Protein AF-A0A7X7NGD3-F1 (afdb_monomer)

Solvent-accessible surface area (backbone atoms only — not comparable to full-atom values): 6386 Å² total; per-residue (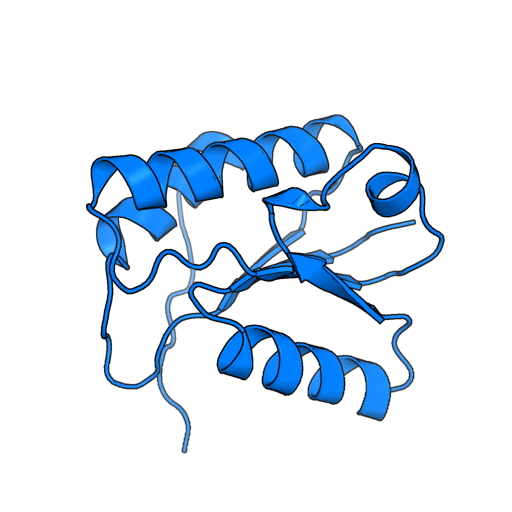Å²): 80,49,52,35,42,34,41,14,37,35,61,67,63,25,52,55,54,45,48,58,41,44,76,71,73,39,50,60,46,76,46,45,56,94,69,66,45,68,73,66,69,70,30,76,30,37,31,41,28,35,17,54,70,22,44,86,47,54,51,67,56,26,17,50,52,38,28,56,55,40,43,59,41,42,78,71,68,37,83,41,77,44,80,49,74,50,66,88,64,64,45,46,59,69,41,31,50,53,26,40,28,61,49,67,76,42,94,77,80,90,86,76,57,81,80,134

Nearest PDB structures (foldseek):
  4xfr-assembly1_A  TM=8.810E-01  e=4.192E-07  Bordetella bronchiseptica RB50
  4xg0-assembly1_A  TM=8.554E-01  e=5.367E-06  Bordetella bronchiseptica RB50
  4cw7-assembly3_F  TM=7.295E-01  e=5.856E-01  Pyrococcus abyssi GE5
  2kjq-assembly1_A  TM=3.821E-01  e=6.292E-02  Neisseria meningitidis serogroup B
  1onb-assembly1_A  TM=6.228E-01  e=9.751E-01  Hepacivirus hominis

Foldseek 3Di:
DAQEEEEELADVLLVVVQVVCVVVVAFEDEEELVPDDPVLLPDPGNYYYYHDVQLPPDLVSLLVSLLVSLLVNVVVVHQHYHYGYALVRGGNVVSNVVSNCVSNVHDDDDDDSDDD

Structure (mmCIF, N/CA/C/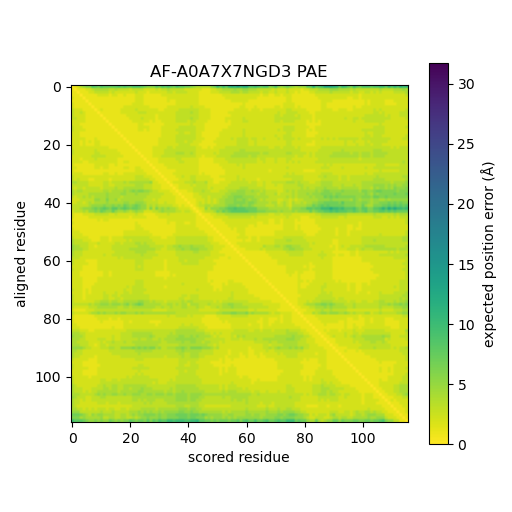O backbone):
data_AF-A0A7X7NGD3-F1
#
_entry.id   AF-A0A7X7NGD3-F1
#
loop_
_atom_site.group_PDB
_atom_site.id
_atom_site.type_symbol
_atom_site.label_atom_id
_atom_site.label_alt_id
_atom_site.label_comp_id
_atom_site.label_asym_id
_atom_site.label_entity_id
_atom_site.label_seq_id
_atom_site.pdbx_PDB_ins_code
_atom_site.Cartn_x
_atom_site.Cartn_y
_atom_s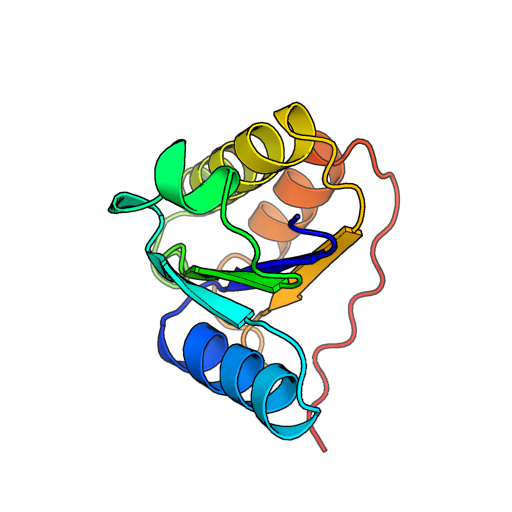ite.Cartn_z
_atom_site.occupancy
_atom_site.B_iso_or_equiv
_atom_site.auth_seq_id
_atom_site.auth_comp_id
_atom_site.auth_asym_id
_atom_site.auth_atom_id
_atom_site.pdbx_PDB_model_num
ATOM 1 N N . MET A 1 1 ? -11.750 6.491 11.557 1.00 85.31 1 MET A N 1
ATOM 2 C CA . MET A 1 1 ? -10.337 6.154 11.843 1.00 85.31 1 MET A CA 1
ATOM 3 C C . MET A 1 1 ? -9.915 5.047 10.899 1.00 85.31 1 MET A C 1
ATOM 5 O O . MET A 1 1 ? -10.680 4.106 10.724 1.00 85.31 1 MET A O 1
ATOM 9 N N . ILE A 1 2 ? -8.722 5.160 10.316 1.00 95.00 2 ILE A N 1
ATOM 10 C CA . ILE A 1 2 ? -8.194 4.167 9.376 1.00 95.00 2 ILE A CA 1
ATOM 11 C C . ILE A 1 2 ? -7.847 2.878 10.126 1.00 95.00 2 ILE A C 1
ATOM 13 O O . ILE A 1 2 ? -7.016 2.879 11.030 1.00 95.00 2 ILE A O 1
ATOM 17 N N . GLU A 1 3 ? -8.462 1.776 9.715 1.00 95.62 3 GLU A N 1
ATOM 18 C CA . GLU A 1 3 ? -8.224 0.431 10.246 1.00 95.62 3 GLU A CA 1
ATOM 19 C C . GLU A 1 3 ? -7.299 -0.376 9.327 1.00 95.62 3 GLU A C 1
ATOM 21 O O . GLU A 1 3 ? -6.468 -1.149 9.807 1.00 95.62 3 GLU A O 1
ATOM 26 N N . LEU A 1 4 ? -7.405 -0.163 8.009 1.00 97.62 4 LEU A N 1
ATOM 27 C CA . LEU A 1 4 ? -6.625 -0.852 6.982 1.00 97.62 4 LEU A CA 1
ATOM 28 C C . LEU A 1 4 ? -5.978 0.141 6.014 1.00 97.62 4 LEU A C 1
ATOM 30 O O . LEU A 1 4 ? -6.653 0.964 5.393 1.00 97.62 4 LEU A O 1
ATOM 34 N N . LEU A 1 5 ? -4.669 -0.013 5.817 1.00 97.94 5 LEU A N 1
ATOM 35 C CA . LEU A 1 5 ? -3.933 0.656 4.751 1.00 97.94 5 LEU A CA 1
ATOM 36 C C . LEU A 1 5 ? -3.731 -0.292 3.570 1.00 97.94 5 LEU A C 1
ATOM 38 O O . LEU A 1 5 ? -3.057 -1.317 3.690 1.00 97.94 5 LEU A O 1
ATOM 42 N N . VAL A 1 6 ? -4.261 0.077 2.410 1.00 98.50 6 VAL A N 1
ATOM 43 C CA . VAL A 1 6 ? -3.943 -0.567 1.139 1.00 98.50 6 VAL A CA 1
ATO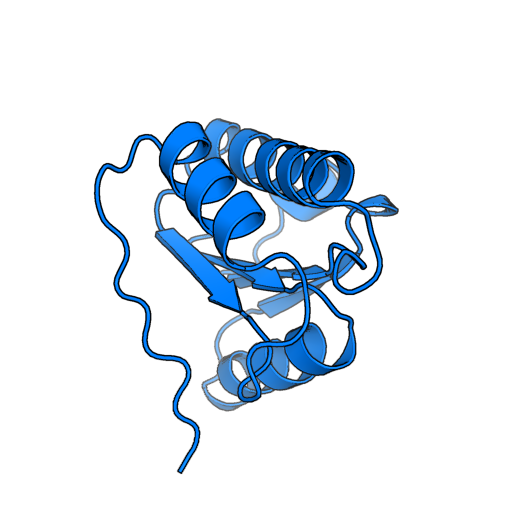M 44 C C . VAL A 1 6 ? -2.846 0.224 0.443 1.00 98.50 6 VAL A C 1
ATOM 46 O O . VAL A 1 6 ? -2.939 1.439 0.307 1.00 98.50 6 VAL A O 1
ATOM 49 N N . ILE A 1 7 ? -1.819 -0.464 -0.041 1.00 98.44 7 ILE A N 1
ATOM 50 C CA . ILE A 1 7 ? -0.714 0.150 -0.777 1.00 98.44 7 ILE A CA 1
ATOM 51 C C . ILE A 1 7 ? -0.697 -0.455 -2.174 1.00 98.44 7 ILE A C 1
ATOM 53 O O . ILE A 1 7 ? -0.422 -1.645 -2.326 1.00 98.44 7 ILE A O 1
ATOM 57 N N . ALA A 1 8 ? -0.968 0.355 -3.189 1.00 98.44 8 ALA A N 1
ATOM 58 C CA . ALA A 1 8 ? -0.995 -0.061 -4.587 1.00 98.44 8 ALA A CA 1
ATOM 59 C C . ALA A 1 8 ? 0.204 0.512 -5.354 1.00 98.44 8 ALA A C 1
ATOM 61 O O . ALA A 1 8 ? 0.659 1.625 -5.077 1.00 98.44 8 ALA A O 1
ATOM 62 N N . ASP A 1 9 ? 0.745 -0.267 -6.288 1.00 97.69 9 ASP A N 1
ATOM 63 C CA . ASP A 1 9 ? 1.865 0.120 -7.155 1.00 97.69 9 ASP A CA 1
ATOM 64 C C . ASP A 1 9 ? 1.429 0.968 -8.366 1.00 97.69 9 ASP A C 1
ATOM 66 O O . ASP A 1 9 ? 2.259 1.660 -8.962 1.00 97.69 9 ASP A O 1
ATOM 70 N N . ASP A 1 10 ? 0.136 0.939 -8.711 1.00 97.50 10 ASP A N 1
ATOM 71 C CA . ASP A 1 10 ? -0.495 1.769 -9.738 1.00 97.50 10 ASP A CA 1
ATOM 72 C C . ASP A 1 10 ? -1.894 2.282 -9.339 1.00 97.50 10 ASP A C 1
ATOM 74 O O . ASP A 1 10 ? -2.535 1.800 -8.400 1.00 97.50 10 ASP A O 1
ATOM 78 N N . LEU A 1 11 ? -2.387 3.265 -10.100 1.00 97.31 11 LEU A N 1
ATOM 79 C CA . LEU A 1 11 ? -3.694 3.881 -9.865 1.00 97.31 11 LEU A CA 1
ATOM 80 C C . LEU A 1 11 ? -4.862 2.944 -10.207 1.00 97.31 11 LEU A C 1
ATOM 82 O O . LEU A 1 11 ? -5.874 2.947 -9.510 1.00 97.31 11 LEU A O 1
ATOM 86 N N . THR A 1 12 ? -4.738 2.126 -11.255 1.00 96.62 12 THR A N 1
ATOM 87 C CA . THR A 1 12 ? -5.811 1.213 -11.682 1.00 96.62 12 THR A CA 1
ATOM 88 C C . THR A 1 12 ? -6.106 0.165 -10.611 1.00 96.62 12 THR A C 1
ATOM 90 O O . THR A 1 12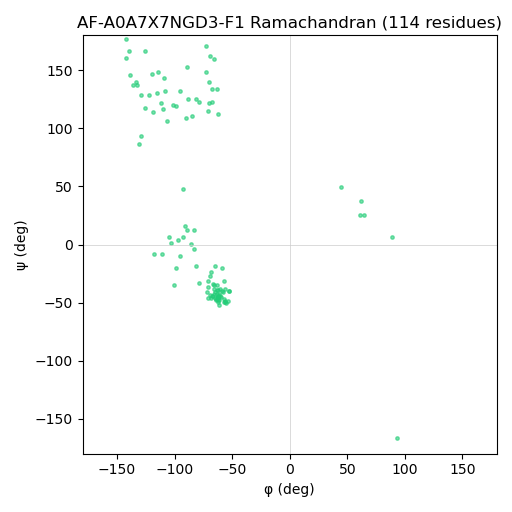 ? -7.259 -0.025 -10.234 1.00 96.62 12 THR A O 1
ATOM 93 N N . GLY A 1 13 ? -5.072 -0.480 -10.070 1.00 97.00 13 GLY A N 1
ATOM 94 C CA . GLY A 1 13 ? -5.186 -1.433 -8.974 1.00 97.00 13 GLY A CA 1
ATOM 95 C C . GLY A 1 13 ? -5.637 -0.780 -7.670 1.00 97.00 13 GLY A C 1
ATOM 96 O O . GLY A 1 13 ? -6.393 -1.403 -6.922 1.00 97.00 13 GLY A O 1
ATOM 97 N N . ALA A 1 14 ? -5.235 0.470 -7.413 1.00 98.19 14 ALA A N 1
ATOM 98 C CA . ALA A 1 14 ? -5.741 1.251 -6.286 1.00 98.19 14 ALA A CA 1
ATOM 99 C C . ALA A 1 14 ? -7.261 1.467 -6.385 1.00 98.19 14 ALA A C 1
ATOM 101 O O . ALA A 1 14 ? -7.997 1.148 -5.450 1.00 98.19 14 ALA A O 1
ATOM 102 N N . ALA A 1 15 ? -7.733 1.967 -7.529 1.00 98.00 15 ALA A N 1
ATOM 103 C CA . ALA A 1 15 ? -9.142 2.260 -7.766 1.00 98.00 15 ALA A CA 1
ATOM 104 C C . ALA A 1 15 ? -10.005 0.991 -7.757 1.00 98.00 15 ALA A C 1
ATOM 106 O O . ALA A 1 15 ? -11.035 0.968 -7.084 1.00 98.00 15 ALA A O 1
ATOM 107 N N . ASP A 1 16 ? -9.566 -0.073 -8.438 1.00 97.75 16 ASP A N 1
ATOM 108 C CA . ASP A 1 16 ? -10.262 -1.365 -8.440 1.00 97.75 16 ASP A CA 1
ATOM 109 C C . ASP A 1 16 ? -10.436 -1.899 -7.012 1.00 97.75 16 ASP A C 1
ATOM 111 O O . ASP A 1 16 ? -11.555 -2.185 -6.584 1.00 97.75 16 ASP A O 1
ATOM 115 N N . THR A 1 17 ? -9.354 -1.917 -6.227 1.00 97.50 17 THR A N 1
ATOM 116 C CA . THR A 1 17 ? -9.401 -2.364 -4.828 1.00 97.50 17 THR A CA 1
ATOM 117 C C . THR A 1 17 ? -10.320 -1.478 -3.984 1.00 97.50 17 THR A C 1
ATOM 119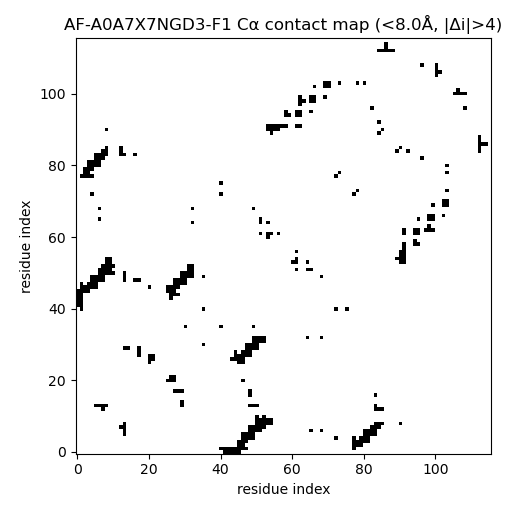 O O . THR A 1 17 ? -11.141 -1.989 -3.223 1.00 97.50 17 THR A O 1
ATOM 122 N N . GLY A 1 18 ? -10.224 -0.153 -4.131 1.00 97.94 18 GLY A N 1
ATOM 123 C CA . GLY A 1 18 ? -11.074 0.795 -3.411 1.00 97.94 18 GLY A CA 1
ATOM 124 C C . GLY A 1 18 ? -12.564 0.571 -3.682 1.00 97.94 18 GLY A C 1
ATOM 125 O O . GLY A 1 18 ? -13.370 0.569 -2.752 1.00 97.94 18 GLY A O 1
ATOM 126 N N . VAL A 1 19 ? -12.932 0.291 -4.937 1.00 98.00 19 VAL A N 1
ATOM 127 C CA . VAL A 1 19 ? -14.314 -0.025 -5.326 1.00 98.00 19 VAL A CA 1
ATOM 128 C C . VAL A 1 19 ? -14.819 -1.314 -4.669 1.00 98.00 19 VAL A C 1
ATOM 130 O O . VAL A 1 19 ? -15.995 -1.390 -4.313 1.00 98.00 19 VAL A O 1
ATOM 133 N N . GLN A 1 20 ? -13.971 -2.326 -4.461 1.00 98.12 20 GLN A N 1
ATOM 134 C CA . GLN A 1 20 ? -14.398 -3.548 -3.764 1.00 98.12 20 GLN A CA 1
ATOM 135 C C . GLN A 1 20 ? -14.814 -3.262 -2.314 1.00 98.12 20 GLN A C 1
ATOM 137 O O . GLN A 1 20 ? -15.819 -3.800 -1.846 1.00 98.12 20 GLN A O 1
ATOM 142 N N . PHE A 1 21 ? -14.107 -2.373 -1.613 1.00 98.25 21 PHE A N 1
ATOM 143 C CA . PHE A 1 21 ? -14.489 -1.969 -0.258 1.00 98.25 21 PHE A CA 1
ATOM 144 C C . PHE A 1 21 ? -15.785 -1.148 -0.244 1.00 98.25 21 PHE A C 1
ATOM 146 O O . PHE A 1 21 ? -16.696 -1.449 0.532 1.00 98.25 21 PHE A O 1
ATOM 153 N N . THR A 1 22 ? -15.930 -0.166 -1.140 1.00 97.62 22 THR A N 1
ATOM 154 C CA . THR A 1 22 ? -17.144 0.671 -1.181 1.00 97.62 22 THR A CA 1
ATOM 155 C C . THR A 1 22 ? -18.393 -0.119 -1.576 1.00 97.62 22 THR A C 1
ATOM 157 O O . THR A 1 22 ? -19.458 0.112 -1.001 1.00 97.62 22 THR A O 1
ATOM 160 N N . LYS A 1 23 ? -18.279 -1.121 -2.462 1.00 97.75 23 LYS A N 1
ATOM 161 C CA . LYS A 1 23 ? -19.366 -2.074 -2.776 1.00 97.75 23 LYS A CA 1
ATOM 162 C C . LYS A 1 23 ? -19.882 -2.816 -1.541 1.00 97.75 23 LYS A C 1
ATOM 164 O O . LYS A 1 23 ? -21.069 -3.120 -1.461 1.00 97.75 23 LYS A O 1
ATOM 169 N N . ASN A 1 24 ? -19.009 -3.056 -0.566 1.00 97.19 24 ASN A N 1
ATOM 170 C CA . ASN A 1 24 ? -19.343 -3.674 0.716 1.00 97.19 24 ASN A CA 1
ATOM 171 C C . ASN A 1 24 ? -19.710 -2.645 1.803 1.00 97.19 24 ASN A C 1
ATOM 173 O O . ASN A 1 24 ? -19.763 -2.987 2.980 1.00 97.19 24 ASN A O 1
ATOM 177 N N . ARG A 1 25 ? -19.997 -1.391 1.417 1.00 97.38 25 ARG A N 1
ATOM 178 C CA . ARG A 1 25 ? -20.354 -0.272 2.310 1.00 97.38 25 ARG A CA 1
ATOM 179 C C . ARG A 1 25 ? -19.265 0.087 3.327 1.00 97.38 25 ARG A C 1
ATOM 181 O O . ARG A 1 25 ? -19.565 0.657 4.372 1.00 97.38 25 ARG A O 1
ATOM 188 N N . ILE A 1 26 ? -18.004 -0.211 3.016 1.00 97.94 26 ILE A N 1
ATOM 189 C CA . ILE A 1 26 ? -16.860 0.164 3.849 1.00 97.94 26 ILE A CA 1
ATOM 190 C C . ILE A 1 26 ? -16.381 1.556 3.426 1.00 97.94 26 ILE A C 1
ATOM 192 O O . ILE A 1 26 ? -16.081 1.796 2.252 1.00 97.94 26 ILE A O 1
ATOM 196 N N . SER A 1 27 ? -16.306 2.477 4.390 1.00 97.44 27 SER A N 1
ATOM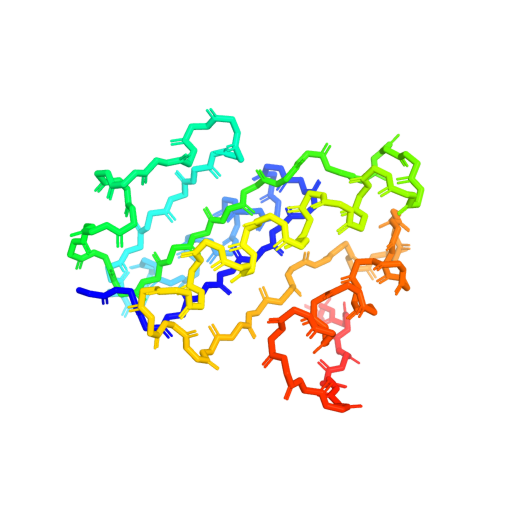 197 C CA . SER A 1 27 ? -15.847 3.853 4.174 1.00 97.44 27 SER A CA 1
ATOM 198 C C . SER A 1 27 ? -14.393 3.852 3.695 1.00 97.44 27 SER A C 1
ATOM 200 O O . SER A 1 27 ? -13.497 3.454 4.441 1.00 97.44 27 SER A O 1
ATOM 202 N N . THR A 1 28 ? -14.164 4.254 2.442 1.00 98.00 28 THR A N 1
ATOM 203 C CA . THR A 1 28 ? -12.874 4.086 1.756 1.00 98.00 28 THR A CA 1
ATOM 204 C C . THR A 1 28 ? -12.475 5.343 0.998 1.00 98.00 28 THR A C 1
ATOM 206 O O . THR A 1 28 ? -13.299 5.916 0.286 1.00 98.00 28 THR A O 1
ATOM 209 N N . ALA A 1 29 ? -11.201 5.722 1.086 1.00 97.19 29 ALA A N 1
ATOM 210 C CA . ALA A 1 29 ? -10.600 6.760 0.252 1.00 97.19 29 ALA A CA 1
ATOM 211 C C . ALA A 1 29 ? -9.442 6.205 -0.579 1.00 97.19 29 ALA A C 1
ATOM 213 O O . ALA A 1 29 ? -8.708 5.328 -0.126 1.00 97.19 29 ALA A O 1
ATOM 214 N N . VAL A 1 30 ? -9.264 6.753 -1.781 1.00 97.81 30 VAL A N 1
ATOM 215 C CA . VAL A 1 30 ? -8.107 6.499 -2.648 1.00 97.81 30 VAL A CA 1
ATOM 216 C C . VAL A 1 30 ? -7.343 7.809 -2.805 1.00 97.81 30 VAL A C 1
ATOM 218 O O . VAL A 1 30 ? -7.948 8.840 -3.089 1.00 97.81 30 VAL A O 1
ATOM 221 N N . THR A 1 31 ? -6.030 7.778 -2.603 1.00 97.44 31 THR A N 1
ATOM 222 C CA . THR A 1 31 ? -5.151 8.946 -2.732 1.00 97.44 31 THR A CA 1
ATOM 223 C C . THR A 1 31 ? -3.812 8.553 -3.346 1.00 97.44 31 THR A C 1
ATOM 225 O O . THR A 1 31 ? -3.416 7.388 -3.296 1.00 97.44 31 THR A O 1
ATOM 228 N N . ASP A 1 32 ? -3.086 9.525 -3.885 1.00 97.25 32 ASP A N 1
ATOM 229 C CA . ASP A 1 32 ? -1.700 9.349 -4.311 1.00 97.25 32 ASP A CA 1
ATOM 230 C C . ASP A 1 32 ? -0.735 9.648 -3.158 1.00 97.25 32 ASP A C 1
ATOM 232 O O . ASP A 1 32 ? -1.010 10.480 -2.291 1.00 97.25 32 ASP A O 1
ATOM 236 N N . LEU A 1 33 ? 0.446 9.024 -3.176 1.00 96.06 33 LEU A N 1
ATOM 237 C CA . LEU A 1 33 ? 1.503 9.276 -2.189 1.00 96.06 33 LEU A CA 1
ATOM 238 C C . LEU A 1 33 ? 1.850 10.769 -2.065 1.00 96.06 33 LEU A C 1
ATOM 240 O O . LEU A 1 33 ? 2.029 11.266 -0.958 1.00 96.06 33 LEU A O 1
ATOM 244 N N . GLY A 1 34 ? 1.896 11.502 -3.182 1.00 94.12 34 GLY A N 1
ATOM 245 C CA . GLY A 1 34 ? 2.174 12.944 -3.177 1.00 94.12 34 GLY A CA 1
ATOM 246 C C . GLY A 1 34 ? 1.099 13.792 -2.483 1.00 94.12 34 GLY A C 1
ATOM 247 O O . GLY A 1 34 ? 1.372 14.921 -2.086 1.00 94.12 34 GLY A O 1
ATOM 248 N N . SER A 1 35 ? -0.106 13.249 -2.307 1.00 95.12 35 SER A N 1
ATOM 249 C CA . SER A 1 35 ? -1.232 13.894 -1.625 1.00 95.12 35 SER A CA 1
ATOM 250 C C . SER A 1 35 ? -1.455 13.353 -0.210 1.00 95.12 35 SER A C 1
ATOM 252 O O . SER A 1 35 ? -2.381 13.790 0.475 1.00 95.12 35 SER A O 1
ATOM 254 N N . LEU A 1 36 ? -0.619 12.415 0.250 1.00 93.25 36 LEU A N 1
ATOM 255 C CA . LEU A 1 36 ? -0.696 11.876 1.600 1.00 93.25 36 LEU A CA 1
ATOM 256 C C . LEU A 1 36 ? -0.233 12.935 2.607 1.00 93.25 36 LEU A C 1
ATOM 258 O O . LEU A 1 36 ? 0.928 13.334 2.635 1.00 93.25 36 LEU A O 1
ATOM 262 N N . ASN A 1 37 ? -1.155 13.382 3.452 1.00 92.19 37 ASN A N 1
ATOM 263 C CA . ASN A 1 37 ? -0.900 14.357 4.505 1.00 92.19 37 ASN A CA 1
ATOM 264 C C . ASN A 1 37 ? -1.704 14.007 5.764 1.00 92.19 37 ASN A C 1
ATOM 266 O O . ASN A 1 37 ? -2.495 13.061 5.776 1.00 92.19 37 ASN A O 1
ATOM 270 N N . ASP A 1 38 ? -1.513 14.791 6.823 1.00 88.94 38 ASP A N 1
ATOM 271 C CA . ASP A 1 38 ? -2.196 14.572 8.094 1.00 88.94 38 ASP A CA 1
ATOM 272 C C . ASP A 1 38 ? -3.722 14.616 7.965 1.00 88.94 38 ASP A C 1
ATOM 274 O O .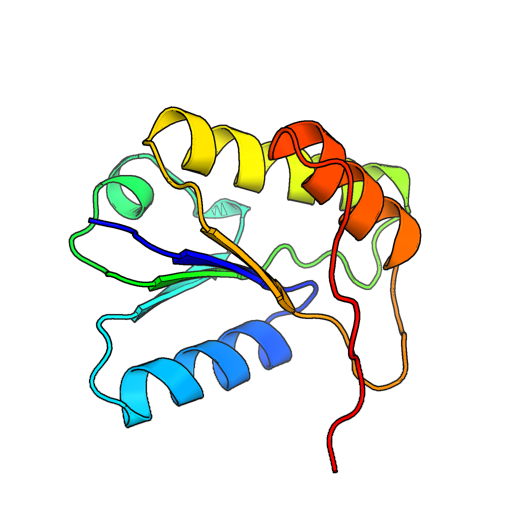 ASP A 1 38 ? -4.386 13.762 8.539 1.00 88.94 38 ASP A O 1
ATOM 278 N N . ALA A 1 39 ? -4.294 15.524 7.171 1.00 88.81 39 ALA A N 1
ATOM 279 C CA . ALA A 1 39 ? -5.747 15.591 6.999 1.00 88.81 39 ALA A CA 1
ATOM 280 C C . ALA A 1 39 ? -6.319 14.292 6.403 1.00 88.81 39 ALA A C 1
ATOM 282 O O . ALA A 1 39 ? -7.367 13.819 6.837 1.00 88.81 39 ALA A O 1
ATOM 283 N N . VAL A 1 40 ? -5.605 13.677 5.455 1.00 89.62 40 VAL A N 1
ATOM 284 C CA . VAL A 1 40 ? -5.985 12.376 4.888 1.00 89.62 40 VAL A CA 1
ATOM 285 C C . VAL A 1 40 ? -5.821 11.257 5.918 1.00 89.62 40 VAL A C 1
ATOM 287 O O . VAL A 1 40 ? -6.701 10.411 6.052 1.00 89.62 40 VAL A O 1
ATOM 290 N N . LEU A 1 41 ? -4.724 11.250 6.676 1.00 87.62 41 LEU A N 1
ATOM 291 C CA . LEU A 1 41 ? -4.448 10.221 7.686 1.00 87.62 41 LEU A CA 1
ATOM 292 C C . LEU A 1 41 ? -5.384 10.288 8.907 1.00 87.62 41 LEU A C 1
ATOM 294 O O . LEU A 1 41 ? -5.615 9.267 9.550 1.00 87.62 41 LEU A O 1
ATOM 298 N N . TRP A 1 42 ? -5.921 11.467 9.225 1.00 85.88 42 TRP A N 1
ATOM 299 C CA . TRP A 1 42 ? -6.886 11.696 10.310 1.00 85.88 42 TRP A CA 1
ATOM 300 C C . TRP A 1 42 ? -8.346 11.611 9.864 1.00 85.88 42 TRP A C 1
ATOM 302 O O . TRP A 1 42 ? -9.250 11.911 10.640 1.00 85.88 42 TRP A O 1
ATOM 312 N N . SER A 1 43 ? -8.585 11.219 8.619 1.00 88.56 43 SER A N 1
ATOM 313 C CA . SER A 1 43 ? -9.933 11.072 8.093 1.00 88.56 43 SER A CA 1
ATOM 314 C C . SER A 1 43 ? -10.726 9.955 8.785 1.00 88.56 43 SER A C 1
ATOM 316 O O . SER A 1 43 ? -10.188 8.998 9.357 1.00 88.56 43 SER A O 1
ATOM 318 N N . ASP A 1 44 ? -12.050 10.046 8.672 1.00 90.88 44 ASP A N 1
ATOM 319 C CA . ASP A 1 44 ? -12.978 9.049 9.207 1.00 90.88 44 ASP A CA 1
ATOM 320 C C . ASP A 1 44 ? -13.181 7.831 8.289 1.00 90.88 44 ASP A C 1
ATOM 322 O O . ASP A 1 44 ? -14.059 7.005 8.537 1.00 90.88 44 ASP A O 1
ATOM 326 N N . PHE A 1 45 ? -12.346 7.662 7.259 1.00 95.69 45 PHE A N 1
ATOM 327 C CA . PHE A 1 45 ? -12.356 6.455 6.432 1.00 95.69 45 PHE A CA 1
ATOM 328 C C . PHE A 1 45 ? -11.823 5.252 7.219 1.00 95.69 45 PHE A C 1
ATOM 330 O O . PHE A 1 45 ? -10.852 5.374 7.962 1.00 95.69 45 PHE A O 1
ATOM 337 N N . SER A 1 46 ? -12.448 4.087 7.040 1.00 96.94 46 SER A N 1
ATOM 338 C CA . SER A 1 46 ? -11.991 2.810 7.607 1.00 96.94 46 SER A CA 1
ATOM 339 C C . SER A 1 46 ? -10.845 2.217 6.786 1.00 96.94 46 SER A C 1
ATOM 341 O O . SER A 1 46 ? -9.949 1.578 7.336 1.00 96.94 46 SER A O 1
ATOM 343 N N . VAL A 1 47 ? -10.850 2.444 5.469 1.00 98.06 47 VAL A N 1
ATOM 344 C CA . VAL A 1 47 ? -9.810 1.976 4.547 1.00 98.06 47 VAL A CA 1
ATOM 345 C C . VAL A 1 47 ? -9.200 3.163 3.816 1.00 98.06 47 VAL A C 1
ATOM 347 O O . VAL A 1 47 ? -9.907 3.958 3.196 1.00 98.06 47 VAL A O 1
ATOM 350 N N . LEU A 1 48 ? -7.874 3.255 3.839 1.00 98.00 48 LEU A N 1
ATOM 351 C CA . LEU A 1 48 ? -7.132 4.191 3.003 1.00 98.00 48 LEU A CA 1
ATOM 352 C C . LEU A 1 48 ? -6.343 3.409 1.959 1.00 98.00 48 LEU A C 1
ATOM 354 O O . LEU A 1 48 ? -5.510 2.577 2.305 1.00 98.00 48 LEU A O 1
ATOM 358 N N . VAL A 1 49 ? -6.584 3.692 0.685 1.00 98.50 49 VAL A N 1
ATOM 359 C CA . VAL A 1 49 ? -5.812 3.156 -0.433 1.00 98.50 49 VAL A CA 1
ATOM 360 C C . VAL A 1 49 ? -4.843 4.222 -0.918 1.00 98.50 49 VAL A C 1
ATOM 362 O O . VAL A 1 49 ? -5.258 5.294 -1.350 1.00 98.50 49 VAL A O 1
ATOM 365 N N . VAL A 1 50 ? -3.549 3.923 -0.867 1.00 98.38 50 VAL A N 1
ATOM 366 C CA . VAL A 1 50 ? -2.495 4.817 -1.345 1.00 98.38 50 VAL A CA 1
ATOM 367 C C . VAL A 1 50 ? -1.874 4.242 -2.611 1.00 98.38 50 VAL A C 1
ATOM 369 O O . VAL A 1 50 ? -1.257 3.174 -2.583 1.00 98.38 50 VAL A O 1
ATOM 372 N N . ASN A 1 51 ? -2.016 4.966 -3.718 1.00 98.44 51 ASN A N 1
ATOM 373 C CA . ASN A 1 51 ? -1.266 4.723 -4.939 1.00 98.44 51 ASN A CA 1
ATOM 374 C C . ASN A 1 51 ? 0.148 5.305 -4.800 1.00 98.44 51 ASN A C 1
ATOM 376 O O . ASN A 1 51 ? 0.342 6.496 -4.551 1.00 98.44 51 ASN A O 1
ATOM 380 N N . THR A 1 52 ? 1.151 4.452 -4.975 1.00 97.94 52 THR A N 1
ATOM 381 C CA . THR A 1 52 ? 2.566 4.837 -4.898 1.00 97.94 52 THR A CA 1
ATOM 382 C C . THR A 1 52 ? 3.183 5.144 -6.262 1.00 97.94 52 THR A C 1
ATOM 384 O O . THR A 1 52 ? 4.291 5.680 -6.306 1.00 97.94 52 THR A O 1
ATOM 387 N N . SER A 1 53 ? 2.487 4.852 -7.370 1.00 97.19 53 SER A N 1
ATOM 388 C CA . SER A 1 53 ? 3.004 5.012 -8.739 1.00 97.19 53 SER A CA 1
ATOM 389 C C . SER A 1 53 ? 4.437 4.469 -8.861 1.00 97.19 53 SER A C 1
ATOM 391 O O . SER A 1 53 ? 5.356 5.172 -9.288 1.00 97.19 53 SER A O 1
ATOM 393 N N . SER A 1 54 ? 4.648 3.244 -8.373 1.00 96.88 54 SER A N 1
ATOM 394 C CA . SER A 1 54 ? 5.966 2.627 -8.171 1.00 96.88 54 SER A CA 1
ATOM 395 C C . SER A 1 54 ? 6.253 1.467 -9.122 1.00 96.88 54 SER A C 1
ATOM 397 O O . SER A 1 54 ? 7.392 1.003 -9.179 1.00 96.88 54 SER A O 1
ATOM 399 N N . ARG A 1 55 ? 5.267 1.015 -9.913 1.00 95.75 55 ARG A N 1
ATOM 400 C CA . ARG A 1 55 ? 5.428 -0.135 -10.822 1.00 95.75 55 ARG A CA 1
ATOM 401 C C . ARG A 1 55 ? 6.637 -0.022 -11.752 1.00 95.75 55 ARG A C 1
ATOM 403 O O . ARG A 1 55 ? 7.304 -1.016 -12.014 1.00 95.75 55 ARG A O 1
ATOM 410 N N . HIS A 1 56 ? 6.891 1.179 -12.264 1.00 96.19 56 HIS A N 1
ATOM 411 C CA . HIS A 1 56 ? 7.972 1.465 -13.212 1.00 96.19 56 HIS A CA 1
ATOM 412 C C . HIS A 1 56 ? 9.162 2.189 -12.565 1.00 96.19 56 HIS A C 1
ATOM 414 O O . HIS A 1 56 ? 10.079 2.608 -13.267 1.00 96.19 56 HIS A O 1
ATOM 420 N N . SER A 1 57 ? 9.143 2.353 -11.239 1.00 96.56 57 SER A N 1
ATOM 421 C CA . SER A 1 57 ? 10.268 2.891 -10.475 1.00 96.56 57 SER A CA 1
ATOM 422 C C . SER A 1 57 ? 11.410 1.878 -10.382 1.00 96.56 57 SER A C 1
ATOM 424 O O . SER A 1 57 ? 11.247 0.697 -10.692 1.00 96.56 57 SER A O 1
ATOM 426 N N . THR A 1 58 ? 12.560 2.322 -9.879 1.00 98.31 58 THR A N 1
ATOM 427 C CA . THR A 1 58 ? 13.603 1.400 -9.423 1.00 98.31 58 THR A CA 1
ATOM 428 C C . THR A 1 58 ? 13.164 0.659 -8.154 1.00 98.31 58 THR A C 1
ATOM 430 O O . THR A 1 58 ? 12.248 1.086 -7.437 1.00 98.31 58 THR A O 1
ATOM 433 N N . SER A 1 59 ? 13.837 -0.449 -7.847 1.00 97.81 59 SER A N 1
ATOM 434 C CA . SER A 1 59 ? 13.634 -1.214 -6.611 1.00 97.81 59 SER A CA 1
ATOM 435 C C . SER A 1 59 ? 13.828 -0.356 -5.355 1.00 97.81 59 SER A C 1
ATOM 437 O O . SER A 1 59 ? 13.085 -0.487 -4.387 1.00 97.81 59 SER A O 1
ATOM 439 N N . GLU A 1 60 ? 14.801 0.552 -5.369 1.00 98.38 60 GLU A N 1
ATOM 440 C CA . GLU A 1 60 ? 15.117 1.428 -4.240 1.00 98.38 60 GLU A CA 1
ATOM 441 C C . GLU A 1 60 ? 14.032 2.490 -4.034 1.00 98.38 60 GLU A C 1
ATOM 443 O O . GLU A 1 60 ? 13.574 2.693 -2.909 1.00 98.38 60 GLU A O 1
ATOM 448 N N . ASP A 1 61 ? 13.589 3.140 -5.116 1.00 98.38 61 ASP A N 1
ATOM 449 C CA . ASP A 1 61 ? 12.549 4.171 -5.057 1.00 98.38 61 ASP A CA 1
ATOM 450 C C . ASP A 1 61 ? 11.197 3.569 -4.650 1.00 98.38 61 ASP A C 1
ATOM 452 O O . ASP A 1 61 ? 10.518 4.078 -3.760 1.00 98.38 61 ASP A O 1
ATOM 456 N N . SER A 1 62 ? 10.828 2.425 -5.228 1.00 98.12 62 SER A N 1
ATOM 457 C CA . SER A 1 62 ? 9.607 1.706 -4.843 1.00 98.12 62 SER A CA 1
ATOM 458 C C . SER A 1 62 ? 9.615 1.276 -3.370 1.00 98.12 62 SER A C 1
ATOM 460 O O . SER A 1 62 ? 8.636 1.511 -2.654 1.00 98.12 62 SER A O 1
ATOM 462 N N . ALA A 1 63 ? 10.730 0.731 -2.872 1.00 98.56 63 ALA A N 1
ATOM 463 C CA . ALA A 1 63 ? 10.885 0.396 -1.460 1.00 98.56 63 ALA A CA 1
ATOM 464 C C . ALA A 1 63 ? 10.772 1.635 -0.557 1.00 98.56 63 ALA A C 1
ATOM 466 O O . ALA A 1 63 ? 10.094 1.576 0.473 1.00 98.56 63 ALA A O 1
ATOM 467 N N . LEU A 1 64 ? 11.389 2.759 -0.935 1.00 98.44 64 LEU A N 1
ATOM 468 C CA . LEU A 1 64 ? 11.317 4.008 -0.174 1.00 98.44 64 LEU A CA 1
ATOM 469 C C . LEU A 1 64 ? 9.881 4.541 -0.091 1.00 98.44 64 LEU A C 1
ATOM 471 O O . LEU A 1 64 ? 9.416 4.883 0.997 1.00 98.44 64 LEU A O 1
ATOM 475 N N . LYS A 1 65 ? 9.154 4.550 -1.211 1.00 98.44 65 LYS A N 1
ATOM 476 C CA . LYS A 1 65 ? 7.750 4.981 -1.263 1.00 98.44 65 LYS A CA 1
ATOM 477 C C . LYS A 1 65 ? 6.860 4.135 -0.354 1.00 98.44 65 LYS A C 1
ATOM 479 O O . LYS A 1 65 ? 6.070 4.683 0.414 1.00 98.44 65 LYS A O 1
ATOM 484 N N . VAL A 1 66 ? 7.020 2.809 -0.380 1.00 98.38 66 VAL A N 1
ATOM 485 C CA . VAL A 1 66 ? 6.281 1.906 0.520 1.00 98.38 66 VAL A CA 1
ATOM 486 C C . VAL A 1 66 ? 6.622 2.182 1.983 1.00 98.38 66 VAL A C 1
ATOM 488 O O . VAL A 1 66 ? 5.708 2.280 2.803 1.00 98.38 66 VAL A O 1
ATOM 491 N N . LYS A 1 67 ? 7.906 2.371 2.307 1.00 98.25 67 LYS A N 1
ATOM 492 C CA . LYS A 1 67 ? 8.357 2.701 3.665 1.00 98.25 67 LYS A CA 1
ATOM 493 C C . LYS A 1 67 ? 7.681 3.969 4.182 1.00 98.25 67 LYS A C 1
ATOM 495 O O . LYS A 1 67 ? 7.122 3.949 5.275 1.00 98.25 67 LYS A O 1
ATOM 500 N N . MET A 1 68 ? 7.692 5.044 3.391 1.00 97.06 68 MET A N 1
ATOM 501 C CA . MET A 1 68 ? 7.091 6.330 3.762 1.00 97.06 68 MET A CA 1
ATOM 502 C C . MET A 1 68 ? 5.605 6.189 4.105 1.00 97.06 68 MET A C 1
ATOM 504 O O . MET A 1 68 ? 5.163 6.676 5.145 1.00 97.06 68 MET A O 1
ATOM 508 N N . VAL A 1 69 ? 4.847 5.483 3.261 1.00 96.94 69 VAL A N 1
ATOM 509 C CA . VAL A 1 69 ? 3.410 5.242 3.465 1.00 96.94 69 VAL A CA 1
ATOM 510 C C . VAL A 1 69 ? 3.157 4.407 4.718 1.00 96.94 69 VAL A C 1
ATOM 512 O O . VAL A 1 69 ? 2.312 4.765 5.540 1.00 96.94 69 VAL A O 1
ATOM 515 N N . CYS A 1 70 ? 3.910 3.319 4.892 1.00 96.25 70 CYS A N 1
ATOM 516 C CA . CYS A 1 70 ? 3.765 2.433 6.043 1.00 96.25 70 CYS A CA 1
ATOM 517 C C . CYS A 1 70 ? 4.073 3.154 7.354 1.00 96.25 70 CYS A C 1
ATOM 519 O O . CYS A 1 70 ? 3.289 3.070 8.292 1.00 96.25 70 CYS A O 1
ATOM 521 N N . GLU A 1 71 ? 5.188 3.883 7.425 1.00 94.88 71 GLU A N 1
ATOM 522 C CA . GLU A 1 71 ? 5.594 4.599 8.636 1.00 94.88 71 GLU A CA 1
ATOM 523 C C . GLU A 1 71 ? 4.623 5.732 8.984 1.00 94.88 71 GLU A C 1
ATOM 525 O O . GLU A 1 71 ? 4.327 5.941 10.161 1.00 94.88 71 GLU A O 1
ATOM 530 N N . ALA A 1 72 ? 4.102 6.449 7.983 1.00 93.56 72 ALA A N 1
ATOM 531 C CA . ALA A 1 72 ? 3.104 7.492 8.199 1.00 93.56 72 ALA A CA 1
ATOM 532 C C . ALA A 1 72 ? 1.813 6.924 8.813 1.00 93.56 72 ALA A C 1
ATOM 534 O O . ALA A 1 72 ? 1.298 7.481 9.782 1.00 93.56 72 ALA A O 1
ATOM 535 N N . ALA A 1 73 ? 1.329 5.788 8.305 1.00 93.00 73 ALA A N 1
ATOM 536 C CA . ALA A 1 73 ? 0.142 5.120 8.833 1.00 93.00 73 ALA A CA 1
ATOM 537 C C . ALA A 1 73 ? 0.394 4.448 10.197 1.00 93.00 73 ALA A C 1
ATOM 539 O O . ALA A 1 73 ? -0.423 4.573 11.109 1.00 93.00 73 ALA A O 1
ATOM 540 N N . ALA A 1 74 ? 1.545 3.794 10.384 1.00 92.00 74 ALA A N 1
ATOM 541 C CA . ALA A 1 74 ? 1.909 3.135 11.640 1.00 92.00 74 ALA A CA 1
ATOM 542 C C . ALA A 1 74 ? 2.025 4.134 12.802 1.00 92.00 74 ALA A C 1
ATOM 544 O O . ALA A 1 74 ? 1.539 3.865 13.899 1.00 92.00 74 ALA A O 1
ATOM 545 N N . LYS A 1 75 ? 2.572 5.337 12.559 1.00 90.12 75 LYS A N 1
ATOM 546 C CA . LYS A 1 75 ? 2.593 6.441 13.544 1.00 90.12 75 LYS A CA 1
ATOM 547 C C . LYS A 1 75 ? 1.197 6.873 14.006 1.00 90.12 75 LYS A C 1
ATOM 549 O O . LYS A 1 75 ? 1.075 7.496 15.057 1.00 90.12 75 LYS A O 1
ATOM 554 N N . ARG A 1 76 ? 0.155 6.561 13.233 1.00 88.75 76 ARG A N 1
ATOM 555 C CA . ARG A 1 76 ? -1.255 6.830 13.554 1.00 88.75 76 ARG A CA 1
ATOM 556 C C . ARG A 1 76 ? -1.974 5.620 14.161 1.00 88.75 76 ARG A C 1
ATOM 558 O O . ARG A 1 76 ? -3.165 5.706 14.427 1.00 88.75 76 ARG A O 1
ATOM 565 N N . GLY A 1 77 ? -1.264 4.518 14.409 1.00 91.00 77 GLY A N 1
ATOM 566 C CA . GLY A 1 77 ? -1.811 3.309 15.027 1.00 91.00 77 GLY A CA 1
ATOM 567 C C . GLY A 1 77 ? -2.407 2.299 14.045 1.00 91.00 77 GLY A C 1
ATOM 568 O O . GLY A 1 77 ? -2.973 1.299 14.487 1.00 91.00 77 GLY A O 1
ATOM 569 N N . VAL A 1 78 ? -2.269 2.513 12.730 1.00 94.12 78 VAL A N 1
ATOM 570 C CA . VAL A 1 78 ? -2.713 1.532 11.730 1.00 94.12 78 VAL A CA 1
ATOM 571 C C . VAL A 1 78 ? -1.831 0.288 11.824 1.00 94.12 78 VAL A C 1
ATOM 573 O O . VAL A 1 78 ? -0.615 0.367 11.667 1.00 94.12 78 VAL A O 1
ATOM 576 N N . ASN A 1 79 ? -2.454 -0.869 12.057 1.00 93.50 79 ASN A N 1
ATOM 577 C CA . ASN A 1 79 ? -1.757 -2.145 12.258 1.00 93.50 79 ASN A CA 1
ATOM 578 C C . ASN A 1 79 ? -2.082 -3.209 11.199 1.00 93.50 79 ASN A C 1
ATOM 580 O O . ASN A 1 79 ? -1.426 -4.260 11.185 1.00 93.50 79 ASN A O 1
ATOM 584 N N . ALA A 1 80 ? -3.062 -2.955 10.325 1.00 96.56 80 ALA A N 1
ATOM 585 C CA . ALA A 1 80 ? -3.412 -3.827 9.211 1.00 96.56 80 ALA A CA 1
ATOM 586 C C . ALA A 1 80 ? -2.977 -3.202 7.881 1.00 96.56 80 ALA A C 1
ATOM 588 O O . ALA A 1 80 ? -3.251 -2.035 7.595 1.00 96.56 80 ALA A O 1
ATOM 589 N N . PHE A 1 81 ? -2.310 -4.012 7.060 1.00 97.81 81 PHE A N 1
ATOM 590 C CA . PHE A 1 81 ? -1.745 -3.594 5.784 1.00 97.81 81 PHE A CA 1
ATOM 591 C C . PHE A 1 81 ? -2.116 -4.601 4.702 1.00 97.81 81 PHE A C 1
ATOM 593 O O . PHE A 1 81 ? -2.001 -5.810 4.906 1.00 97.81 81 PHE A O 1
ATOM 600 N N . TYR A 1 82 ? -2.503 -4.101 3.534 1.00 98.19 82 TYR A N 1
ATOM 601 C CA . TYR A 1 82 ? -2.741 -4.904 2.344 1.00 98.19 82 TYR A CA 1
ATOM 602 C C . TYR A 1 82 ? -1.917 -4.352 1.184 1.00 98.19 82 TYR A C 1
ATOM 604 O O . TYR A 1 82 ? -2.092 -3.212 0.756 1.00 98.19 82 TYR A O 1
ATOM 612 N N . LYS A 1 83 ? -0.996 -5.163 0.661 1.00 98.06 83 LYS A N 1
ATOM 613 C CA . LYS A 1 83 ? -0.218 -4.786 -0.515 1.00 98.06 83 LYS A CA 1
ATOM 614 C C . LYS A 1 83 ? -0.937 -5.251 -1.774 1.00 98.06 83 LYS A C 1
ATOM 616 O O . LYS A 1 83 ? -0.943 -6.443 -2.075 1.00 98.06 83 LYS A O 1
ATOM 621 N N . LYS A 1 84 ? -1.493 -4.306 -2.534 1.00 97.75 84 LYS A N 1
ATOM 622 C CA . LYS A 1 84 ? -2.022 -4.579 -3.869 1.00 97.75 84 LYS A CA 1
ATOM 623 C C . LYS A 1 84 ? -0.862 -4.581 -4.865 1.00 97.75 84 LYS A C 1
ATOM 625 O O . LYS A 1 84 ? -0.103 -3.619 -4.940 1.00 97.75 84 LYS A O 1
ATOM 630 N N . THR A 1 85 ? -0.735 -5.679 -5.604 1.00 95.81 85 THR A N 1
ATOM 631 C CA . THR A 1 85 ? 0.256 -5.873 -6.674 1.00 95.81 85 THR A CA 1
ATOM 632 C C . THR A 1 85 ? -0.439 -6.276 -7.969 1.00 95.81 85 THR A C 1
ATOM 634 O O . THR A 1 85 ? -1.630 -6.610 -7.975 1.00 95.81 85 THR A O 1
ATOM 637 N N . ASP A 1 86 ? 0.291 -6.222 -9.076 1.00 94.25 86 ASP A N 1
ATOM 638 C CA . ASP A 1 86 ? -0.145 -6.749 -10.363 1.00 94.25 86 ASP A CA 1
ATOM 639 C C . ASP A 1 86 ? -0.245 -8.287 -10.345 1.00 94.25 86 ASP A C 1
ATOM 641 O O . ASP A 1 86 ? 0.677 -8.971 -9.902 1.00 94.25 86 ASP A O 1
ATOM 645 N N . SER A 1 87 ? -1.342 -8.844 -10.867 1.00 90.25 87 SER A N 1
ATOM 646 C CA . SER A 1 87 ? -1.567 -10.300 -10.889 1.00 90.25 87 SER A CA 1
ATOM 647 C C . SER A 1 87 ? -0.614 -11.037 -11.836 1.00 90.25 87 SER A C 1
ATOM 649 O O . SER A 1 87 ? -0.326 -12.212 -11.624 1.00 90.25 87 SER A O 1
ATOM 651 N N . THR A 1 88 ? -0.070 -10.345 -12.846 1.00 94.44 88 THR A N 1
ATOM 652 C CA . THR A 1 88 ? 0.981 -10.867 -13.739 1.00 94.44 88 THR A CA 1
ATOM 653 C C . THR A 1 88 ? 2.400 -10.611 -13.224 1.00 94.44 88 THR A C 1
ATOM 655 O O . THR A 1 88 ? 3.371 -10.818 -13.946 1.00 94.44 88 THR A O 1
ATOM 658 N N . LEU A 1 89 ? 2.528 -10.194 -11.960 1.00 95.00 89 LEU A N 1
ATOM 659 C CA . LEU A 1 89 ? 3.787 -10.009 -11.241 1.00 95.00 89 LEU A CA 1
ATOM 660 C C . LEU A 1 89 ? 4.718 -8.914 -11.794 1.00 95.00 89 LEU A C 1
ATOM 662 O O . LEU A 1 89 ? 5.930 -8.967 -11.584 1.00 95.00 89 LEU A O 1
ATOM 666 N N . ARG A 1 90 ? 4.181 -7.899 -12.482 1.00 95.44 90 ARG A N 1
ATOM 667 C CA . ARG A 1 90 ? 4.975 -6.741 -12.927 1.00 95.44 90 ARG A CA 1
ATOM 668 C C . ARG A 1 90 ? 5.345 -5.828 -11.752 1.00 95.44 90 ARG A C 1
ATOM 670 O O . ARG A 1 90 ? 4.561 -5.642 -10.826 1.00 95.44 90 ARG A O 1
ATOM 677 N N . GLY A 1 91 ? 6.510 -5.189 -11.852 1.00 95.12 91 GLY A N 1
ATOM 678 C CA . GLY A 1 91 ? 6.998 -4.201 -10.886 1.00 95.12 91 GLY A CA 1
ATOM 679 C C . GLY A 1 91 ? 7.898 -4.780 -9.793 1.00 95.12 91 GLY A C 1
ATOM 680 O O . GLY A 1 91 ? 8.391 -5.904 -9.881 1.00 95.12 91 GLY A O 1
ATOM 681 N N . ASN A 1 92 ? 8.132 -3.990 -8.747 1.00 97.50 92 ASN A N 1
ATOM 682 C CA . ASN A 1 92 ? 9.176 -4.236 -7.746 1.00 97.50 92 ASN A CA 1
ATOM 683 C C . ASN A 1 92 ? 8.678 -5.034 -6.527 1.00 97.50 92 ASN A C 1
ATOM 685 O O . ASN A 1 92 ? 8.939 -4.674 -5.380 1.00 97.50 92 ASN A O 1
ATOM 689 N N . ILE A 1 93 ? 7.956 -6.133 -6.762 1.00 96.88 93 ILE A N 1
ATOM 690 C CA . ILE A 1 93 ? 7.202 -6.864 -5.725 1.00 96.88 93 ILE A CA 1
ATOM 691 C C . ILE A 1 93 ? 8.073 -7.243 -4.521 1.00 96.88 93 ILE A C 1
ATOM 693 O O . ILE A 1 93 ? 7.694 -6.984 -3.382 1.00 96.88 93 ILE A O 1
ATOM 697 N N . GLY A 1 94 ? 9.254 -7.823 -4.756 1.00 97.44 94 GLY A N 1
ATOM 698 C CA . GLY A 1 94 ? 10.148 -8.244 -3.673 1.00 97.44 94 GLY A CA 1
ATOM 699 C C . GLY A 1 94 ? 10.636 -7.077 -2.809 1.00 97.44 94 GLY A C 1
ATOM 700 O O . GLY A 1 94 ? 10.584 -7.158 -1.582 1.00 97.44 94 GLY A O 1
ATOM 701 N N . ALA A 1 95 ? 11.062 -5.980 -3.443 1.00 98.19 95 ALA A N 1
ATOM 702 C CA . ALA A 1 95 ? 11.551 -4.790 -2.748 1.00 98.19 95 ALA A CA 1
ATOM 703 C C . ALA A 1 95 ? 10.434 -4.115 -1.936 1.00 98.19 95 ALA A C 1
ATOM 705 O O . ALA A 1 95 ? 10.622 -3.762 -0.771 1.00 98.19 95 ALA A O 1
ATOM 706 N N . GLU A 1 96 ? 9.239 -4.009 -2.518 1.00 98.44 96 GLU A N 1
ATOM 707 C CA . GLU A 1 96 ? 8.072 -3.421 -1.868 1.00 98.44 96 GLU A CA 1
ATOM 708 C C . GLU A 1 96 ? 7.562 -4.271 -0.697 1.00 98.44 96 GLU A C 1
ATOM 710 O O . GLU A 1 96 ? 7.303 -3.731 0.377 1.00 98.44 96 GLU A O 1
ATOM 715 N N . LEU A 1 97 ? 7.463 -5.596 -0.855 1.00 98.06 97 LEU A N 1
ATOM 716 C CA . LEU A 1 97 ? 7.062 -6.495 0.233 1.00 98.06 97 LEU A CA 1
ATOM 717 C C . LEU A 1 97 ? 8.089 -6.506 1.368 1.00 98.06 97 LEU A C 1
ATOM 719 O O . LEU A 1 97 ? 7.705 -6.476 2.537 1.00 98.06 97 LEU A O 1
ATOM 723 N N . GLN A 1 98 ? 9.388 -6.510 1.051 1.00 98.19 98 GLN A N 1
ATOM 724 C CA . GLN A 1 98 ? 10.433 -6.431 2.071 1.00 98.19 98 GLN A CA 1
ATOM 725 C C . GLN A 1 98 ? 10.367 -5.104 2.837 1.00 98.19 98 GLN A C 1
ATOM 727 O O . GLN A 1 98 ? 10.496 -5.098 4.063 1.00 98.19 98 GLN A O 1
ATOM 732 N N . SER A 1 99 ? 10.152 -3.993 2.130 1.00 98.06 99 SER A N 1
ATOM 733 C CA . SER A 1 99 ? 9.979 -2.676 2.742 1.00 98.06 99 SER A CA 1
ATOM 734 C C . SER A 1 99 ? 8.752 -2.640 3.656 1.00 98.06 99 SER A C 1
ATOM 736 O O . SER A 1 99 ? 8.870 -2.267 4.822 1.00 98.06 99 SER A O 1
ATOM 738 N N . LEU A 1 100 ? 7.607 -3.143 3.179 1.00 97.81 100 LEU A N 1
ATOM 739 C CA . LEU A 1 100 ? 6.383 -3.262 3.970 1.00 97.81 100 LEU A CA 1
ATOM 740 C C . LEU A 1 100 ? 6.611 -4.065 5.255 1.00 97.81 100 LEU A C 1
ATOM 742 O O . LEU A 1 100 ? 6.254 -3.595 6.330 1.00 97.81 100 LEU A O 1
ATOM 746 N N . LEU A 1 101 ? 7.216 -5.253 5.162 1.00 97.25 101 LEU A N 1
ATOM 747 C CA . LEU A 1 101 ? 7.495 -6.102 6.324 1.00 97.25 101 LEU A CA 1
ATOM 748 C C . LEU A 1 101 ? 8.330 -5.363 7.372 1.00 97.25 101 LEU A C 1
ATOM 750 O O . LEU A 1 101 ? 7.954 -5.320 8.543 1.00 97.25 101 LEU A O 1
ATOM 754 N N . ARG A 1 102 ? 9.425 -4.724 6.943 1.00 96.75 102 ARG A N 1
ATOM 755 C CA . ARG A 1 102 ? 10.308 -3.964 7.837 1.00 96.75 102 ARG A CA 1
ATOM 756 C C . ARG A 1 102 ? 9.576 -2.795 8.492 1.00 96.75 102 ARG A C 1
ATOM 758 O O . ARG A 1 102 ? 9.638 -2.655 9.709 1.00 96.75 102 ARG A O 1
ATOM 765 N N . SER A 1 103 ? 8.868 -1.984 7.710 1.00 95.69 103 SER A N 1
ATOM 766 C CA . SER A 1 103 ? 8.177 -0.790 8.209 1.00 95.69 103 SER A CA 1
ATOM 767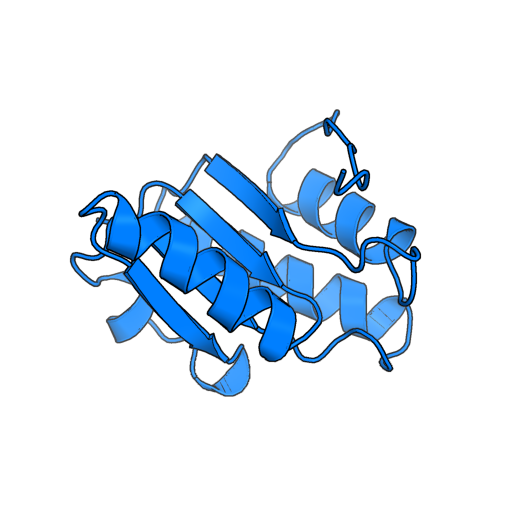 C C . SER A 1 103 ? 6.958 -1.105 9.072 1.00 95.69 103 SER A C 1
ATOM 769 O O . SER A 1 103 ? 6.659 -0.354 9.994 1.00 95.69 103 SER A O 1
ATOM 771 N N . ALA A 1 104 ? 6.270 -2.216 8.809 1.00 93.00 104 ALA A N 1
ATOM 772 C CA . ALA A 1 104 ? 5.139 -2.678 9.609 1.00 93.00 104 ALA A CA 1
ATOM 773 C C . ALA A 1 104 ? 5.560 -3.535 10.821 1.00 93.00 104 ALA A C 1
ATOM 775 O O . ALA A 1 104 ? 4.691 -4.024 11.544 1.00 93.00 104 ALA A O 1
ATOM 776 N N . GLY A 1 105 ? 6.864 -3.772 11.029 1.00 93.12 105 GLY A N 1
ATOM 777 C CA . GLY A 1 105 ? 7.367 -4.619 12.116 1.00 93.12 105 GLY A CA 1
ATOM 778 C C . GLY A 1 105 ? 6.889 -6.072 12.018 1.00 93.12 105 GLY A C 1
ATOM 779 O O . GLY A 1 105 ? 6.535 -6.684 13.025 1.00 93.12 105 GLY A O 1
ATOM 780 N N . ARG A 1 106 ? 6.804 -6.616 10.800 1.00 94.25 106 ARG A N 1
ATOM 781 C CA . ARG A 1 106 ? 6.325 -7.975 10.515 1.00 94.25 106 ARG A CA 1
ATOM 782 C C . ARG A 1 106 ? 7.450 -8.837 9.953 1.00 94.25 106 ARG A C 1
ATOM 784 O O . ARG A 1 106 ? 8.293 -8.373 9.197 1.00 94.25 106 ARG A O 1
ATOM 791 N N . GLU A 1 107 ? 7.398 -10.128 10.255 1.00 95.56 107 GLU A N 1
ATOM 792 C CA . GLU A 1 107 ? 8.362 -11.112 9.737 1.00 95.56 107 GLU A CA 1
ATOM 793 C C . GLU A 1 107 ? 7.829 -11.893 8.531 1.00 95.56 107 GLU A C 1
ATOM 795 O O . GLU A 1 107 ? 8.593 -12.498 7.784 1.00 95.56 107 GLU A O 1
ATOM 800 N N . ARG A 1 108 ? 6.503 -11.923 8.353 1.00 95.94 108 ARG A N 1
ATOM 801 C CA . ARG A 1 108 ? 5.818 -12.772 7.373 1.00 95.94 108 ARG A CA 1
ATOM 802 C C . ARG A 1 108 ? 4.690 -12.015 6.685 1.00 95.94 108 ARG A C 1
ATOM 804 O O . ARG A 1 108 ? 4.013 -11.202 7.311 1.00 95.94 108 ARG A O 1
ATOM 811 N N . VAL A 1 109 ? 4.477 -12.326 5.409 1.00 96.00 109 VAL A N 1
ATOM 812 C CA . VAL A 1 109 ? 3.369 -11.826 4.586 1.00 96.00 109 VAL A CA 1
ATOM 813 C C . VAL A 1 109 ? 2.742 -12.994 3.834 1.00 96.00 109 VAL A C 1
ATOM 815 O O . VAL A 1 109 ? 3.448 -13.880 3.356 1.00 96.00 109 VAL A O 1
ATOM 818 N N . MET A 1 110 ? 1.415 -13.003 3.732 1.00 96.62 110 MET A N 1
ATOM 819 C CA . MET A 1 110 ? 0.707 -13.918 2.840 1.00 96.62 110 MET A CA 1
ATOM 820 C C . MET A 1 110 ? 0.664 -13.288 1.449 1.00 96.62 110 MET A C 1
ATOM 822 O O . MET A 1 110 ? 0.001 -12.271 1.255 1.00 96.62 110 MET A O 1
ATOM 826 N N . PHE A 1 111 ? 1.396 -13.866 0.497 1.00 96.62 111 PHE A N 1
ATOM 827 C CA . PHE A 1 111 ? 1.436 -13.384 -0.881 1.00 96.62 111 PHE A CA 1
ATOM 828 C C . PHE A 1 111 ? 0.650 -14.324 -1.797 1.00 96.62 111 PHE A C 1
ATOM 830 O O . PHE A 1 111 ? 1.087 -15.438 -2.077 1.00 96.62 111 PHE A O 1
ATOM 837 N N . ILE A 1 112 ? -0.530 -13.873 -2.231 1.00 95.81 112 ILE A N 1
ATOM 838 C CA . ILE A 1 112 ? -1.473 -14.643 -3.052 1.00 95.81 112 ILE A CA 1
ATOM 839 C C . ILE A 1 112 ? -1.893 -13.752 -4.236 1.00 95.81 112 ILE A C 1
ATOM 841 O O . ILE A 1 112 ? -2.877 -13.024 -4.127 1.00 95.81 112 ILE A O 1
ATOM 845 N N . PRO A 1 113 ? -1.128 -13.737 -5.345 1.00 93.75 113 PRO A N 1
ATOM 846 C CA . PRO A 1 113 ? -1.372 -12.839 -6.481 1.00 93.75 113 PRO A CA 1
ATOM 847 C C . PRO A 1 113 ? -2.431 -13.356 -7.470 1.00 93.75 113 PRO A C 1
ATOM 849 O O . PRO A 1 113 ? -2.746 -12.673 -8.443 1.00 93.75 113 PRO A O 1
ATOM 852 N N . GLY A 1 114 ? -2.952 -14.570 -7.260 1.00 93.06 114 GLY A N 1
ATOM 853 C CA . GLY A 1 114 ? -3.938 -15.182 -8.150 1.00 93.06 114 GLY A CA 1
ATOM 854 C C . GLY A 1 114 ? -5.249 -14.394 -8.190 1.00 93.06 114 GLY A C 1
ATOM 855 O O . GLY A 1 114 ? -5.790 -14.045 -7.143 1.00 93.06 114 GLY A O 1
ATOM 856 N N . PHE A 1 115 ? -5.765 -14.159 -9.399 1.00 90.56 115 PHE A N 1
ATOM 857 C CA . PHE A 1 115 ? -7.072 -13.547 -9.644 1.00 90.56 115 PHE A CA 1
ATOM 858 C C . PHE A 1 115 ? -7.852 -14.432 -10.641 1.00 90.56 115 PHE A C 1
ATOM 860 O O . PHE A 1 115 ? -7.595 -14.322 -11.840 1.00 90.56 115 PHE A O 1
ATOM 867 N N . PRO A 1 116 ? -8.684 -15.376 -10.146 1.00 91.06 116 PRO A N 1
ATOM 868 C CA . PRO A 1 116 ? -9.442 -16.325 -10.972 1.00 91.06 116 PRO A CA 1
ATOM 869 C C . PRO A 1 116 ? -10.523 -15.693 -11.851 1.00 91.06 116 PRO A C 1
ATOM 871 O O . PRO A 1 116 ? -11.057 -14.629 -11.462 1.00 91.06 116 PRO A O 1
#

Sequence (116 aa):
MIELLVIADDLTGAADTGVQFTKNRISTAVTDLGSLNDAVLWSDFSVLVVNTSSRHSTSEDSALKVKMVCEAAAKRGVNAFYKKTDSTLRGNIGAELQSLLRSAGRERVMFIPGFP

Mean predicted aligned error: 2.49 Å

Secondary structure (DSSP, 8-state):
---EEEEESSHHHHHHHHHHHHHTT--EEEEEGGG--HHHHTSS-SEEEEE---TTS-HHHHHHHHHHHHHHHHTTT--EEEEE--TT--S-HHHHHHHHHHHTT-S---------

pLDDT: mean 95.81, std 3.01, range [85.31, 98.56]

Radius of gyration: 12.99 Å; Cα contacts (8 Å, |Δi|>4): 208; chains: 1; bounding box: 36×32×29 Å